Protein AF-A0A942V8X7-F1 (afdb_monomer_lite)

pLDDT: mean 81.05, std 10.87, range [46.16, 96.44]

Foldseek 3Di:
DPPQLQVDQPCPGCCNPPPQQDDDDDPDPVVSVVSVVNNVVVCVVCVVCVVVSRVVSCVNDDDFDADPVRHGDD

Secondary structure (DSSP, 8-state):
--THHHHS-GGG-HIIIIIIS-----SSHHHHHHHHHHHHHHHHHHHHTHHHHHHHHHHH--PPPB-TTS-B--

Radius of gyration: 16.38 Å; chains: 1; bounding box: 33×26×48 Å

Sequence (74 aa):
LDIDMLKTIPLFSYRFWFENYKLKSFHTKFGLRRAIKKLQFIIERDMKNINYFIEKWHLFHKPNITDWEGNIRK

Structure (mmCIF, N/CA/C/O backbone):
data_AF-A0A942V8X7-F1
#
_entry.id   AF-A0A942V8X7-F1
#
loop_
_atom_site.group_PDB
_atom_site.id
_atom_site.type_symbol
_atom_site.label_atom_id
_atom_site.label_alt_id
_atom_site.label_comp_id
_atom_site.label_asym_id
_atom_site.label_entity_id
_atom_site.label_seq_id
_atom_site.pdbx_PDB_ins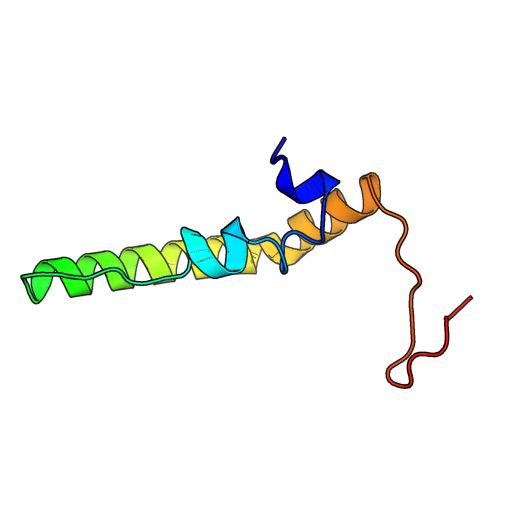_code
_atom_site.Cartn_x
_atom_site.Cartn_y
_atom_site.Cartn_z
_atom_site.occupancy
_atom_site.B_iso_or_equiv
_atom_site.auth_seq_id
_atom_site.auth_comp_id
_atom_site.auth_asym_id
_atom_site.auth_atom_id
_atom_site.pdbx_PDB_model_num
ATOM 1 N N . LEU A 1 1 ? -12.649 10.932 -2.047 1.00 46.16 1 LEU A N 1
ATOM 2 C CA . LEU A 1 1 ? -12.600 9.742 -1.171 1.00 46.16 1 LEU A CA 1
ATOM 3 C C . LEU A 1 1 ? -12.244 8.551 -2.043 1.00 46.16 1 LEU A C 1
ATOM 5 O O . LEU A 1 1 ? -12.841 8.434 -3.105 1.00 46.16 1 LEU A O 1
ATOM 9 N N . ASP A 1 2 ? -11.259 7.737 -1.658 1.00 57.59 2 ASP A N 1
ATOM 10 C CA . ASP A 1 2 ? -10.937 6.518 -2.412 1.00 57.59 2 ASP A CA 1
ATOM 11 C C . ASP A 1 2 ? -12.032 5.481 -2.128 1.00 57.59 2 ASP A C 1
ATOM 13 O O . ASP A 1 2 ? -12.309 5.191 -0.962 1.00 57.59 2 ASP A O 1
ATOM 17 N N . ILE A 1 3 ? -12.696 4.977 -3.172 1.00 60.50 3 ILE A N 1
ATOM 18 C CA . ILE A 1 3 ? -13.829 4.032 -3.063 1.00 60.50 3 ILE A CA 1
ATOM 19 C C . ILE A 1 3 ? -13.418 2.785 -2.265 1.00 60.50 3 ILE A C 1
ATOM 21 O O . ILE A 1 3 ? -14.228 2.185 -1.559 1.00 60.50 3 ILE A O 1
ATOM 25 N N . ASP A 1 4 ? -12.134 2.449 -2.321 1.00 61.75 4 ASP A N 1
ATOM 26 C CA . ASP A 1 4 ? -11.528 1.347 -1.591 1.00 61.75 4 ASP A CA 1
ATOM 27 C C . ASP A 1 4 ? -11.627 1.494 -0.068 1.00 61.75 4 ASP A C 1
ATOM 29 O O . ASP A 1 4 ? -11.843 0.490 0.607 1.00 61.75 4 ASP A O 1
ATOM 33 N N . MET A 1 5 ? -11.581 2.720 0.479 1.00 62.88 5 MET A N 1
ATOM 34 C CA . MET A 1 5 ? -11.703 2.948 1.930 1.00 62.88 5 MET A CA 1
ATOM 35 C C . MET A 1 5 ? -13.081 2.559 2.476 1.00 62.88 5 MET A C 1
ATOM 37 O O . MET A 1 5 ? -13.220 2.329 3.672 1.00 62.88 5 MET A O 1
ATOM 41 N N . LEU A 1 6 ? -14.102 2.488 1.617 1.00 60.47 6 LEU A N 1
ATOM 42 C CA . LEU A 1 6 ? -15.452 2.065 1.992 1.00 60.47 6 LEU A CA 1
ATOM 43 C C . LEU A 1 6 ? -15.628 0.545 1.927 1.00 60.47 6 LEU A C 1
ATOM 45 O O . LEU A 1 6 ? -16.527 0.020 2.574 1.00 60.47 6 LEU A O 1
ATOM 49 N N . LYS A 1 7 ? -14.799 -0.164 1.151 1.00 66.94 7 LYS A N 1
ATOM 50 C CA . LYS A 1 7 ? -14.970 -1.601 0.887 1.00 66.94 7 LYS A CA 1
ATOM 51 C C . LYS A 1 7 ? -14.053 -2.492 1.715 1.00 66.94 7 LYS A C 1
ATOM 53 O O . LYS A 1 7 ? -14.447 -3.601 2.054 1.00 66.94 7 LYS A O 1
ATOM 58 N N . THR A 1 8 ? -12.829 -2.053 1.998 1.00 69.25 8 THR A N 1
ATOM 59 C CA . THR A 1 8 ? -11.835 -2.857 2.722 1.00 69.25 8 THR A CA 1
ATOM 60 C C . THR A 1 8 ? -10.781 -1.960 3.367 1.00 69.25 8 THR A C 1
ATOM 62 O O . THR A 1 8 ? -10.719 -0.760 3.092 1.00 69.25 8 THR A O 1
ATOM 65 N N . ILE A 1 9 ? -9.951 -2.525 4.245 1.00 74.44 9 ILE A N 1
ATOM 66 C CA . ILE A 1 9 ? -8.781 -1.816 4.767 1.00 74.44 9 ILE A CA 1
ATOM 67 C C . ILE A 1 9 ? -7.909 -1.428 3.563 1.00 74.44 9 ILE A C 1
ATOM 69 O O . ILE A 1 9 ? -7.628 -2.292 2.731 1.00 74.44 9 ILE A O 1
ATOM 73 N N . PRO A 1 10 ? -7.439 -0.172 3.453 1.00 70.06 10 PRO A N 1
ATOM 74 C CA . PRO A 1 10 ? -6.650 0.289 2.310 1.00 70.06 10 PRO A CA 1
ATOM 75 C C . PRO A 1 10 ? -5.430 -0.595 2.017 1.00 70.06 10 PRO A C 1
ATOM 77 O O . PRO A 1 10 ? -5.121 -0.846 0.858 1.00 70.06 10 PRO A O 1
ATOM 80 N N . LEU A 1 11 ? -4.799 -1.139 3.063 1.00 69.94 11 LEU A N 1
ATOM 81 C CA . LEU A 1 11 ? -3.696 -2.104 2.974 1.00 69.94 11 LEU A CA 1
ATOM 82 C C . LEU A 1 11 ? -4.049 -3.403 2.246 1.00 69.94 11 LEU A C 1
ATOM 84 O O . LEU A 1 11 ? -3.148 -4.060 1.747 1.00 69.94 11 LEU A O 1
ATOM 88 N N . PHE A 1 12 ? -5.322 -3.788 2.178 1.00 70.94 12 PHE A N 1
ATOM 89 C CA . PHE A 1 12 ? -5.809 -4.984 1.485 1.00 70.94 12 PHE A CA 1
ATOM 90 C C . PHE A 1 12 ? -6.627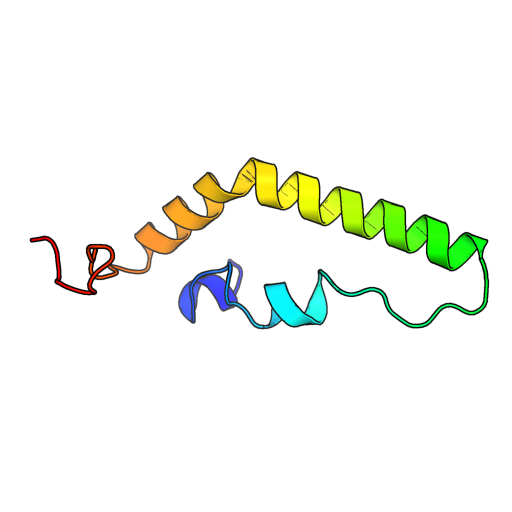 -4.652 0.239 1.00 70.94 12 PHE A C 1
ATOM 92 O O . PHE A 1 12 ? -7.253 -5.539 -0.344 1.00 70.94 12 PHE A O 1
ATOM 99 N N . SER A 1 13 ? -6.638 -3.390 -0.197 1.00 72.62 13 SER A N 1
ATOM 100 C CA . SER A 1 13 ? -7.370 -3.031 -1.403 1.00 72.62 13 SER A CA 1
ATOM 101 C C . SER A 1 13 ? -6.709 -3.631 -2.641 1.00 72.62 13 SER A C 1
ATOM 103 O O . SER A 1 13 ? -5.485 -3.784 -2.722 1.00 72.62 13 SER A O 1
ATOM 105 N N . TYR A 1 14 ? -7.530 -3.969 -3.635 1.00 69.44 14 TYR A N 1
ATOM 106 C CA . TYR A 1 14 ? -7.032 -4.445 -4.921 1.00 69.44 14 TYR A CA 1
ATOM 107 C C . TYR A 1 14 ? -6.076 -3.421 -5.548 1.00 69.44 14 TYR A C 1
ATOM 109 O O . TYR A 1 14 ? -5.016 -3.770 -6.063 1.00 69.44 14 TYR A O 1
ATOM 117 N N . ARG A 1 15 ? -6.412 -2.136 -5.436 1.00 68.50 15 ARG A N 1
ATOM 118 C CA . ARG A 1 15 ? -5.596 -1.039 -5.949 1.00 68.50 15 ARG A CA 1
ATOM 119 C C . ARG A 1 15 ? -4.233 -0.956 -5.267 1.00 68.50 15 ARG A C 1
ATOM 121 O O . ARG A 1 15 ? -3.228 -0.724 -5.943 1.00 68.50 15 ARG A O 1
ATOM 128 N N . PHE A 1 16 ? -4.198 -1.196 -3.955 1.00 68.81 16 PHE A N 1
ATOM 129 C CA . PHE A 1 16 ? -2.969 -1.318 -3.181 1.00 68.81 16 PHE A CA 1
ATOM 130 C C . PHE A 1 16 ? -2.134 -2.489 -3.725 1.00 68.81 16 PHE A C 1
ATOM 132 O O . PHE A 1 16 ? -1.096 -2.265 -4.339 1.00 68.81 16 PHE A O 1
ATOM 139 N N . TRP A 1 17 ? -2.614 -3.730 -3.639 1.00 66.75 17 TRP A N 1
ATOM 140 C CA . TRP A 1 17 ? -1.809 -4.912 -3.989 1.00 66.75 17 TRP A CA 1
ATOM 141 C C . TRP A 1 17 ? -1.490 -5.083 -5.479 1.00 66.75 17 TRP A C 1
ATOM 143 O O . TRP A 1 17 ? -0.451 -5.656 -5.819 1.00 66.75 17 TRP A O 1
ATOM 153 N N . PHE A 1 18 ? -2.368 -4.645 -6.383 1.00 67.00 18 PHE A N 1
ATOM 154 C CA . PHE A 1 18 ? -2.312 -5.045 -7.792 1.00 67.00 18 PHE A CA 1
ATOM 155 C C . PHE A 1 18 ? -2.049 -3.899 -8.768 1.00 67.00 18 PHE A C 1
ATOM 157 O O . PHE A 1 18 ? -1.404 -4.149 -9.787 1.00 67.00 18 PHE A O 1
ATOM 164 N N . GLU A 1 19 ? -2.473 -2.667 -8.480 1.00 70.25 19 GLU A N 1
ATOM 165 C CA . GLU A 1 19 ? -2.338 -1.563 -9.443 1.00 70.25 19 GLU A CA 1
ATOM 166 C C . GLU A 1 19 ? -1.120 -0.672 -9.193 1.00 70.25 19 GLU A C 1
ATOM 168 O O . GLU A 1 19 ? -0.405 -0.334 -10.140 1.00 70.25 19 GLU A O 1
ATOM 173 N N . ASN A 1 20 ? -0.864 -0.297 -7.936 1.00 72.31 20 ASN A N 1
ATOM 174 C CA . ASN A 1 20 ? 0.119 0.745 -7.622 1.00 72.31 20 ASN A CA 1
ATOM 175 C C . ASN A 1 20 ? 1.512 0.207 -7.267 1.00 72.31 20 ASN A C 1
ATOM 177 O O . ASN A 1 20 ? 2.503 0.889 -7.536 1.00 72.31 20 ASN A O 1
ATOM 181 N N . TYR A 1 21 ? 1.607 -1.013 -6.724 1.00 79.38 21 TYR A N 1
ATOM 182 C CA . TYR A 1 21 ? 2.873 -1.575 -6.228 1.00 79.38 21 TYR A CA 1
ATOM 183 C C . TYR A 1 21 ? 3.530 -2.627 -7.125 1.00 79.38 21 TYR A C 1
ATOM 185 O O . TYR A 1 21 ? 4.352 -3.418 -6.664 1.00 79.38 21 TYR A O 1
ATOM 193 N N . LYS A 1 22 ? 3.204 -2.645 -8.420 1.00 82.12 22 LYS A N 1
ATOM 194 C CA . LYS A 1 22 ? 3.781 -3.606 -9.368 1.00 82.12 22 LYS A CA 1
ATOM 195 C C . LYS A 1 22 ? 4.613 -2.930 -10.445 1.00 82.12 22 LYS A C 1
ATOM 197 O O . LYS A 1 22 ? 4.204 -1.951 -11.068 1.00 82.12 22 LYS A O 1
ATOM 202 N N . LEU A 1 23 ? 5.783 -3.508 -10.705 1.00 86.38 23 LEU A N 1
ATOM 203 C CA . LEU A 1 23 ? 6.545 -3.214 -11.912 1.00 86.38 23 LEU A CA 1
ATOM 204 C C . LEU A 1 23 ? 5.844 -3.859 -13.111 1.00 86.38 23 LEU A C 1
ATOM 206 O O . LEU A 1 23 ? 5.438 -5.018 -13.055 1.00 86.38 23 LEU A O 1
ATOM 210 N N . LYS A 1 24 ? 5.702 -3.095 -14.194 1.00 81.94 24 LYS A N 1
ATOM 211 C CA . LYS A 1 24 ? 5.181 -3.587 -15.476 1.00 81.94 24 LYS A CA 1
ATOM 212 C C . LYS A 1 24 ? 6.323 -4.118 -16.355 1.00 81.94 24 LYS A C 1
ATOM 214 O O . LYS A 1 24 ? 7.472 -4.186 -15.926 1.00 81.94 24 LYS A O 1
ATOM 219 N N . SER A 1 25 ? 6.016 -4.499 -17.590 1.00 86.44 25 SER A N 1
ATOM 220 C CA . SER A 1 25 ? 7.025 -4.831 -18.598 1.00 86.44 25 SER A CA 1
ATOM 221 C C . SER A 1 25 ? 7.750 -3.574 -19.094 1.00 86.44 25 SER A C 1
ATO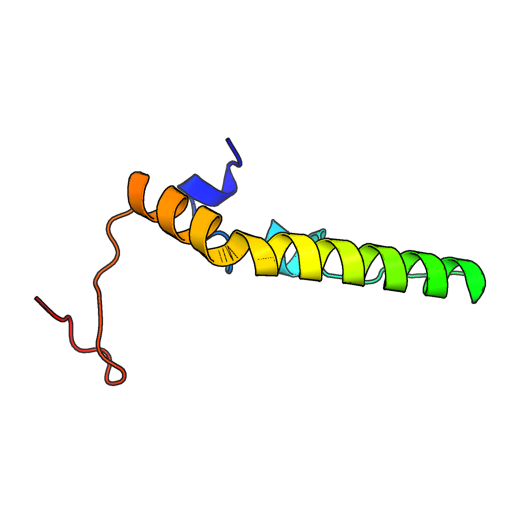M 223 O O . SER A 1 25 ? 7.122 -2.539 -19.322 1.00 86.44 25 SER A O 1
ATOM 225 N N . PHE A 1 26 ? 9.066 -3.671 -19.310 1.00 91.62 26 PHE A N 1
ATOM 226 C CA . PHE A 1 26 ? 9.889 -2.574 -19.829 1.00 91.62 26 PHE A CA 1
ATOM 227 C C . PHE A 1 26 ? 10.817 -3.063 -20.938 1.00 91.62 26 PHE A C 1
ATOM 229 O O . PHE A 1 26 ? 11.468 -4.094 -20.798 1.00 91.62 26 PHE A O 1
ATOM 236 N N . HIS A 1 27 ? 10.929 -2.281 -22.012 1.00 90.56 27 HIS A N 1
ATOM 237 C CA . HIS A 1 27 ? 11.780 -2.607 -23.163 1.00 90.56 27 HIS A CA 1
ATOM 238 C C . HIS A 1 27 ? 13.235 -2.140 -23.002 1.00 90.56 27 HIS A C 1
ATOM 240 O O . HIS A 1 27 ? 14.103 -2.551 -23.763 1.00 90.56 27 HIS A O 1
ATOM 246 N N . THR A 1 28 ? 13.526 -1.273 -22.022 1.00 96.44 28 THR A N 1
ATOM 247 C CA . THR A 1 28 ? 14.870 -0.711 -21.814 1.00 96.44 28 THR A CA 1
ATOM 248 C C . THR A 1 28 ? 15.294 -0.754 -20.347 1.00 96.44 28 THR A C 1
ATOM 250 O O . THR A 1 28 ? 14.484 -0.572 -19.434 1.00 96.44 28 THR A O 1
ATOM 253 N N . LYS A 1 29 ? 16.605 -0.919 -20.107 1.00 94.12 29 LYS A N 1
ATOM 254 C CA . LYS A 1 29 ? 17.197 -0.877 -18.754 1.00 94.12 29 LYS A CA 1
ATOM 255 C C . LYS A 1 29 ? 16.949 0.465 -18.055 1.00 94.12 29 LYS A C 1
ATOM 257 O O . LYS A 1 29 ? 16.718 0.500 -16.848 1.00 94.12 29 LYS A O 1
ATOM 262 N N . PHE A 1 30 ? 16.980 1.568 -18.805 1.00 94.94 30 PHE A N 1
ATOM 263 C CA . PHE A 1 30 ? 16.691 2.900 -18.270 1.00 94.94 30 PHE A CA 1
ATOM 264 C C . PHE A 1 30 ? 15.226 3.035 -17.833 1.00 94.94 30 PHE A C 1
ATOM 266 O O . PHE A 1 30 ? 14.961 3.510 -16.727 1.00 94.94 30 PHE A O 1
ATOM 273 N N . GLY A 1 31 ? 14.284 2.557 -18.656 1.00 93.06 31 GLY A N 1
ATOM 274 C CA . GLY A 1 31 ? 12.859 2.544 -18.323 1.00 93.06 31 GLY A CA 1
ATOM 275 C C . GLY A 1 31 ? 12.574 1.749 -17.049 1.00 93.06 31 GLY A C 1
ATOM 276 O O . GLY A 1 31 ? 11.901 2.256 -16.151 1.00 93.06 31 GLY A O 1
ATOM 277 N N . LEU A 1 32 ? 13.186 0.567 -16.921 1.00 94.50 32 LEU A N 1
ATOM 278 C CA . LEU A 1 32 ? 13.103 -0.249 -15.711 1.00 94.50 32 LEU A CA 1
ATOM 279 C C . LEU A 1 32 ? 13.629 0.500 -14.476 1.00 94.50 32 LEU A C 1
ATOM 281 O O . LEU A 1 32 ? 12.934 0.583 -13.467 1.00 94.50 32 LEU A O 1
ATOM 285 N N . ARG A 1 33 ? 14.824 1.104 -14.548 1.00 94.81 33 ARG A N 1
ATOM 286 C CA . ARG A 1 33 ? 15.399 1.866 -13.420 1.00 94.81 33 ARG A CA 1
ATOM 287 C C . ARG A 1 33 ? 14.510 3.033 -12.991 1.00 94.81 33 ARG A C 1
ATOM 289 O O . ARG A 1 33 ? 14.347 3.271 -11.796 1.00 94.81 33 ARG A O 1
ATOM 296 N N . ARG A 1 34 ? 13.925 3.759 -13.948 1.00 93.44 34 ARG A N 1
ATOM 297 C CA . ARG A 1 34 ? 13.005 4.867 -13.656 1.00 93.44 34 ARG A CA 1
ATOM 298 C C . ARG A 1 34 ? 11.735 4.370 -12.967 1.00 93.44 34 ARG A C 1
ATOM 300 O O . ARG A 1 34 ? 11.278 4.999 -12.016 1.00 93.44 34 ARG A O 1
ATOM 307 N N . ALA A 1 35 ? 11.191 3.244 -13.419 1.00 91.75 35 ALA A N 1
ATOM 308 C CA . ALA A 1 35 ? 10.021 2.634 -12.805 1.00 91.75 35 ALA A CA 1
ATOM 309 C C . ALA A 1 35 ? 10.298 2.122 -11.388 1.00 91.75 35 ALA A C 1
ATOM 311 O O . ALA A 1 35 ? 9.488 2.374 -10.503 1.00 91.75 35 ALA A O 1
ATOM 312 N N . ILE A 1 36 ? 11.460 1.502 -11.152 1.00 93.31 36 ILE A N 1
ATOM 313 C CA . ILE A 1 36 ? 11.901 1.086 -9.811 1.00 93.31 36 ILE A CA 1
ATOM 314 C C . ILE A 1 36 ? 11.956 2.290 -8.868 1.00 93.31 36 ILE A C 1
ATOM 316 O O . ILE A 1 36 ? 11.353 2.246 -7.802 1.00 93.31 36 ILE A O 1
ATOM 320 N N . LYS A 1 37 ? 12.600 3.392 -9.277 1.00 93.94 37 LYS A N 1
ATOM 321 C CA . LYS A 1 37 ? 12.665 4.611 -8.453 1.00 93.94 37 LYS A CA 1
ATOM 322 C C . LYS A 1 37 ? 11.282 5.179 -8.140 1.00 93.94 37 LYS A C 1
ATOM 324 O O . LYS A 1 37 ? 11.019 5.582 -7.014 1.00 93.94 37 LYS A O 1
ATOM 329 N N . LYS A 1 38 ? 10.387 5.204 -9.133 1.00 91.06 38 LYS A N 1
ATOM 330 C CA . LYS A 1 38 ? 9.010 5.673 -8.936 1.00 91.06 38 LYS A CA 1
ATOM 331 C C . LYS A 1 38 ? 8.255 4.776 -7.954 1.00 91.06 38 LYS A C 1
ATOM 333 O O . LYS A 1 38 ? 7.562 5.290 -7.086 1.00 91.06 38 LYS A O 1
ATOM 338 N N . LEU A 1 39 ? 8.401 3.461 -8.088 1.00 90.50 39 LEU A N 1
ATOM 339 C CA . LEU A 1 39 ? 7.769 2.492 -7.203 1.00 90.50 39 LEU A CA 1
ATOM 340 C C . LEU A 1 39 ? 8.279 2.635 -5.763 1.00 90.50 39 LEU A C 1
ATOM 342 O O . LEU A 1 39 ? 7.469 2.712 -4.846 1.00 90.50 39 LEU A O 1
ATOM 346 N N . GLN A 1 40 ? 9.596 2.754 -5.576 1.00 91.44 40 GLN A N 1
ATOM 347 C CA . GLN A 1 40 ? 10.209 3.014 -4.268 1.00 91.44 40 GLN A CA 1
ATOM 348 C C . GLN A 1 40 ? 9.641 4.278 -3.620 1.00 91.44 40 GLN A C 1
ATOM 350 O O . GLN A 1 40 ? 9.210 4.228 -2.475 1.00 91.44 40 GLN A O 1
ATOM 355 N N . PHE A 1 41 ? 9.557 5.377 -4.375 1.00 91.12 41 PHE A N 1
ATOM 356 C CA . PHE A 1 41 ? 8.998 6.633 -3.879 1.00 91.12 41 PHE A CA 1
ATOM 357 C C . PHE A 1 41 ? 7.537 6.498 -3.424 1.00 91.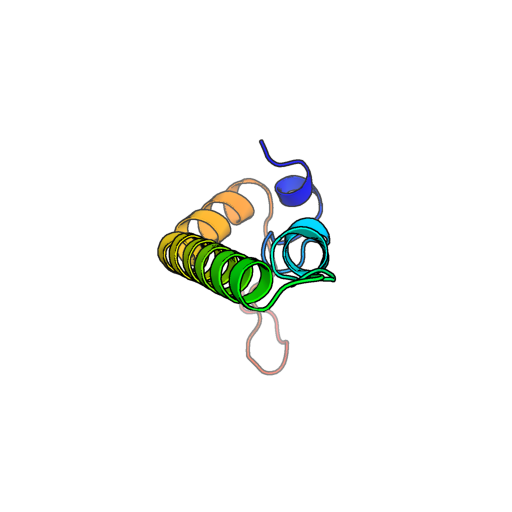12 41 PHE A C 1
ATOM 359 O O . PHE A 1 41 ? 7.166 7.044 -2.389 1.00 91.12 41 PHE A O 1
ATOM 366 N N . ILE A 1 42 ? 6.700 5.776 -4.179 1.00 86.81 42 ILE A N 1
ATOM 367 C CA . ILE A 1 42 ? 5.291 5.565 -3.809 1.00 86.81 42 ILE A CA 1
ATOM 368 C C . ILE A 1 42 ? 5.202 4.737 -2.524 1.00 86.81 42 ILE A C 1
ATOM 370 O O . ILE A 1 42 ? 4.494 5.141 -1.607 1.00 86.81 42 ILE A O 1
ATOM 374 N N . ILE A 1 43 ? 5.950 3.628 -2.436 1.00 86.06 43 ILE A N 1
ATOM 375 C CA . ILE A 1 43 ? 5.981 2.773 -1.238 1.00 86.06 43 ILE A CA 1
ATOM 376 C C . ILE A 1 43 ? 6.420 3.586 -0.025 1.00 86.06 43 ILE A C 1
ATOM 378 O O . ILE A 1 43 ? 5.746 3.569 0.997 1.00 86.06 43 ILE A O 1
ATOM 382 N N . GLU A 1 44 ? 7.521 4.323 -0.133 1.00 90.12 44 GLU A N 1
ATOM 383 C CA . GLU A 1 44 ? 8.056 5.108 0.976 1.00 90.12 44 GLU A CA 1
ATOM 384 C C . GLU A 1 44 ? 7.068 6.184 1.436 1.00 90.12 44 GLU A C 1
ATOM 386 O O . GLU A 1 44 ? 6.779 6.299 2.629 1.00 90.12 44 GLU A O 1
ATOM 391 N N . ARG A 1 45 ? 6.493 6.936 0.491 1.00 86.75 45 ARG A N 1
ATOM 392 C CA . ARG A 1 45 ? 5.483 7.957 0.782 1.00 86.75 45 ARG A CA 1
ATOM 393 C C . ARG A 1 45 ? 4.273 7.353 1.491 1.00 86.75 45 ARG A C 1
ATOM 395 O O . ARG A 1 45 ? 3.784 7.943 2.451 1.00 86.75 45 ARG A O 1
ATOM 402 N N . ASP A 1 46 ? 3.773 6.216 1.026 1.00 82.75 46 ASP A N 1
ATOM 403 C CA . ASP A 1 46 ? 2.537 5.636 1.549 1.00 82.75 46 ASP A CA 1
ATOM 404 C C . ASP A 1 46 ? 2.776 4.940 2.895 1.00 82.75 46 ASP A C 1
ATOM 406 O O . ASP A 1 46 ? 1.988 5.130 3.819 1.00 82.75 46 ASP A O 1
ATOM 410 N N . MET A 1 47 ? 3.910 4.252 3.064 1.00 84.69 47 MET A N 1
ATOM 411 C CA . MET A 1 47 ? 4.318 3.661 4.346 1.00 84.69 47 MET A CA 1
ATOM 412 C C . MET A 1 47 ? 4.569 4.727 5.414 1.00 84.69 47 MET A C 1
ATOM 414 O O . MET A 1 47 ? 4.160 4.555 6.558 1.00 84.69 47 MET A O 1
ATOM 418 N N . LYS A 1 48 ? 5.156 5.874 5.047 1.00 89.12 48 LYS A N 1
ATOM 419 C CA . LYS A 1 48 ? 5.321 7.011 5.968 1.00 89.12 48 LYS A CA 1
ATOM 420 C C . LYS A 1 48 ? 3.981 7.555 6.477 1.00 89.12 48 LYS A C 1
ATOM 422 O O . LYS A 1 48 ? 3.919 8.093 7.577 1.00 89.12 48 LYS A O 1
ATOM 427 N N . ASN A 1 49 ? 2.916 7.404 5.692 1.00 84.50 49 ASN A N 1
ATOM 428 C CA . ASN A 1 49 ? 1.575 7.884 6.018 1.00 84.50 49 ASN A CA 1
ATOM 429 C C . ASN A 1 49 ? 0.612 6.750 6.419 1.00 84.50 49 ASN A C 1
ATOM 431 O O . ASN A 1 49 ? -0.596 6.972 6.481 1.00 84.50 49 ASN A O 1
ATOM 435 N N . ILE A 1 50 ? 1.114 5.541 6.702 1.00 83.44 50 ILE A N 1
ATOM 436 C CA . ILE A 1 50 ? 0.278 4.356 6.950 1.00 83.44 50 ILE A CA 1
ATOM 437 C C . ILE A 1 50 ? -0.699 4.552 8.116 1.00 83.44 50 ILE A C 1
ATOM 439 O O . ILE A 1 50 ? -1.872 4.204 7.996 1.00 83.44 50 ILE A O 1
ATOM 443 N N . ASN A 1 51 ? -0.254 5.201 9.195 1.00 85.50 51 ASN A N 1
ATOM 444 C CA . ASN A 1 51 ? -1.090 5.481 10.363 1.00 85.50 51 ASN A CA 1
ATOM 445 C C . ASN A 1 51 ? -2.276 6.382 10.005 1.00 85.50 51 ASN A C 1
ATOM 447 O O . ASN A 1 51 ? -3.404 6.077 10.374 1.00 85.50 51 ASN A O 1
ATOM 451 N N . TYR A 1 52 ? -2.051 7.421 9.194 1.00 85.19 52 TYR A N 1
ATOM 452 C CA . TYR A 1 52 ? -3.120 8.300 8.717 1.00 85.19 52 TYR A CA 1
ATOM 453 C C . TYR A 1 52 ? -4.182 7.532 7.913 1.00 85.19 52 TYR A C 1
ATOM 455 O O . TYR A 1 52 ? -5.381 7.778 8.057 1.00 85.19 52 TYR A O 1
ATOM 463 N N . PHE A 1 53 ? -3.764 6.579 7.072 1.00 80.44 53 PHE A N 1
ATOM 464 C CA . PHE A 1 53 ? -4.700 5.735 6.324 1.00 80.44 53 PHE A CA 1
ATOM 465 C C . PHE A 1 53 ? -5.506 4.806 7.236 1.00 80.44 53 PHE A C 1
ATOM 467 O O . PHE A 1 53 ? -6.712 4.659 7.024 1.00 80.44 53 PHE A O 1
ATOM 474 N N . ILE A 1 54 ? -4.860 4.209 8.242 1.00 80.88 54 ILE A N 1
ATOM 475 C CA . 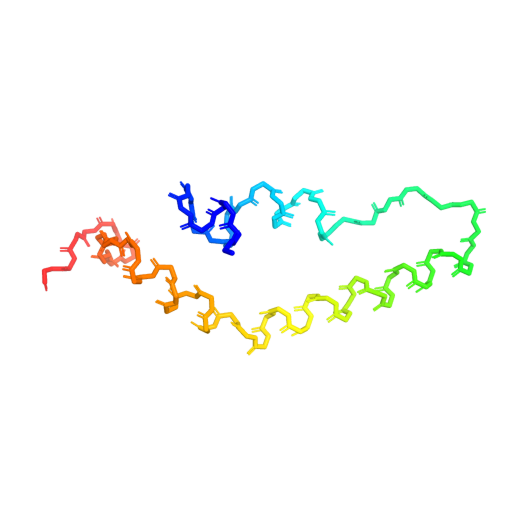ILE A 1 54 ? -5.509 3.348 9.238 1.00 80.88 54 ILE A CA 1
ATOM 476 C C . ILE A 1 54 ? -6.536 4.155 10.039 1.00 80.88 54 ILE A C 1
ATOM 478 O O . ILE A 1 54 ? -7.707 3.782 10.073 1.00 80.88 54 ILE A O 1
ATOM 482 N N . GLU A 1 55 ? -6.142 5.298 10.602 1.00 85.12 55 GLU A N 1
ATOM 483 C CA . GLU A 1 55 ? -7.027 6.188 11.365 1.00 85.12 55 GLU A CA 1
ATOM 484 C C . GLU A 1 55 ? -8.245 6.615 10.546 1.00 85.12 55 GLU A C 1
ATOM 486 O O . GLU A 1 55 ? -9.381 6.515 11.009 1.00 85.12 55 GLU A O 1
ATOM 491 N N . LYS A 1 56 ? -8.037 7.025 9.288 1.00 84.44 56 LYS A N 1
ATOM 492 C CA . LYS A 1 56 ? -9.150 7.359 8.399 1.00 84.44 56 LYS A CA 1
ATOM 493 C C . LYS A 1 56 ? -10.067 6.178 8.125 1.00 84.44 56 LYS A C 1
ATOM 495 O O . LYS A 1 56 ? -11.271 6.386 8.023 1.00 84.44 56 LYS A O 1
ATOM 500 N N . TRP A 1 57 ? -9.534 4.972 7.965 1.00 83.88 57 TRP A N 1
ATOM 501 C CA . TRP A 1 57 ? -10.359 3.784 7.763 1.00 83.88 57 TRP A CA 1
ATOM 502 C C . TRP A 1 57 ? -11.222 3.481 8.999 1.00 83.88 57 TRP A C 1
ATOM 504 O O . TRP A 1 57 ? -12.413 3.206 8.850 1.00 83.88 57 TRP A O 1
ATOM 514 N N . HIS A 1 58 ? -10.684 3.666 10.209 1.00 84.12 58 HIS A N 1
ATOM 515 C CA . HIS A 1 58 ? -11.434 3.536 11.466 1.00 84.12 58 HIS A CA 1
ATOM 516 C C . HIS A 1 58 ? -12.573 4.559 11.641 1.00 84.12 58 HIS A C 1
ATOM 518 O O . HIS A 1 58 ? -13.490 4.321 12.425 1.00 84.12 58 HIS A O 1
ATOM 524 N N . LEU A 1 59 ? -12.564 5.681 10.909 1.00 84.88 59 LEU A N 1
ATOM 525 C CA . LEU A 1 59 ? -13.704 6.610 10.895 1.00 84.88 59 LEU A CA 1
ATOM 526 C C . LEU A 1 59 ? -14.937 6.013 10.203 1.00 84.88 59 LEU A C 1
ATOM 528 O O . LEU A 1 59 ? -16.060 6.396 10.520 1.00 84.88 59 LEU A O 1
ATOM 532 N N . PHE A 1 60 ? -14.732 5.102 9.250 1.00 83.31 60 PHE A N 1
ATOM 533 C CA . PHE A 1 60 ? -15.810 4.474 8.481 1.00 83.31 60 PHE A CA 1
ATOM 534 C C . PHE A 1 60 ? -16.131 3.060 8.966 1.00 83.31 60 PHE A C 1
ATOM 536 O O . PHE A 1 60 ? -17.252 2.594 8.780 1.00 83.31 60 PHE A O 1
ATOM 543 N N . HIS A 1 61 ? -15.167 2.385 9.597 1.00 82.62 61 HIS A N 1
ATOM 544 C CA . HIS A 1 61 ? -15.270 0.981 9.984 1.00 82.62 61 HIS A CA 1
ATOM 545 C C . HIS A 1 61 ? -14.928 0.784 11.459 1.00 82.62 61 HIS A C 1
ATOM 547 O O . HIS A 1 61 ? -13.961 1.343 11.969 1.00 82.62 61 HIS A O 1
ATOM 553 N N . LYS A 1 62 ? -15.689 -0.075 12.141 1.00 82.81 62 LYS A N 1
ATOM 554 C CA . LYS A 1 62 ? -15.378 -0.541 13.499 1.00 82.81 62 LYS A CA 1
ATOM 555 C C . LYS A 1 62 ? -14.918 -1.999 13.443 1.00 82.81 62 LYS A C 1
ATOM 557 O O . LYS A 1 62 ? -15.765 -2.887 13.524 1.00 82.81 62 LYS A O 1
ATOM 562 N N . PRO A 1 63 ? -13.615 -2.270 13.255 1.00 79.38 63 PRO A N 1
ATOM 563 C CA . PRO A 1 63 ? -13.110 -3.634 13.342 1.00 79.38 63 PRO A CA 1
ATOM 564 C C . PRO A 1 63 ? -13.215 -4.162 14.772 1.00 79.38 63 PRO A C 1
ATOM 566 O O . PRO A 1 63 ? -13.080 -3.411 15.739 1.00 79.38 63 PRO A O 1
ATOM 569 N N . ASN A 1 64 ? -13.355 -5.478 14.894 1.00 82.25 64 ASN A N 1
ATOM 570 C CA . ASN A 1 64 ? -13.084 -6.156 16.152 1.00 82.25 64 ASN A CA 1
ATOM 571 C C . ASN A 1 64 ? -11.571 -6.151 16.383 1.00 82.25 64 ASN A C 1
ATOM 573 O O . ASN A 1 64 ? -10.811 -6.565 15.508 1.00 82.25 64 ASN A O 1
ATOM 577 N N . ILE A 1 65 ? -11.137 -5.684 17.550 1.00 82.25 65 ILE A N 1
ATOM 578 C CA . ILE A 1 65 ? -9.737 -5.787 17.957 1.00 82.25 65 ILE A CA 1
ATOM 579 C C . ILE A 1 65 ? -9.549 -7.193 18.510 1.00 82.25 65 ILE A C 1
ATOM 581 O O . ILE A 1 65 ? -10.250 -7.577 19.442 1.00 82.25 65 ILE A O 1
ATOM 585 N N . THR A 1 66 ? -8.633 -7.965 17.937 1.00 85.62 66 THR A N 1
ATOM 586 C CA . THR A 1 66 ? -8.318 -9.314 18.414 1.00 85.62 66 THR A CA 1
ATOM 587 C C . THR A 1 66 ? -6.908 -9.379 18.983 1.00 85.62 66 THR A C 1
ATOM 589 O O . THR A 1 66 ? -6.050 -8.565 18.637 1.00 85.62 66 THR A O 1
ATOM 592 N N . ASP A 1 67 ? -6.664 -10.334 19.876 1.00 88.94 67 ASP A N 1
ATOM 593 C CA . ASP A 1 67 ? -5.302 -10.761 20.192 1.00 88.94 67 ASP A CA 1
ATOM 594 C C . ASP A 1 67 ? -4.700 -11.597 19.045 1.00 88.94 67 ASP A C 1
ATOM 596 O O . ASP A 1 67 ? -5.316 -11.778 17.987 1.00 88.94 67 ASP A O 1
ATOM 600 N N . TRP A 1 68 ? -3.462 -12.057 19.238 1.00 86.06 68 TRP A N 1
ATOM 601 C CA . TRP A 1 68 ? -2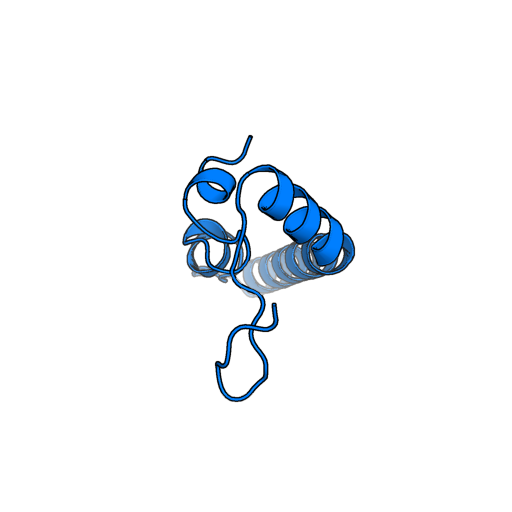.741 -12.856 18.245 1.00 86.06 68 TRP A CA 1
ATOM 602 C C . TRP A 1 68 ? -3.384 -14.229 18.021 1.00 86.06 68 TRP A C 1
ATOM 604 O O . TRP A 1 68 ? -3.261 -14.798 16.939 1.00 86.06 68 TRP A O 1
ATOM 614 N N . GLU A 1 69 ? -4.100 -14.733 19.020 1.00 90.94 69 GLU A N 1
ATOM 615 C CA . GLU A 1 69 ? -4.840 -15.990 19.016 1.00 90.94 69 GLU A CA 1
ATOM 616 C C . GLU A 1 69 ? -6.240 -15.857 18.384 1.00 90.94 69 GLU A C 1
ATOM 618 O O . GLU A 1 69 ? -6.921 -16.860 18.171 1.00 90.94 69 GLU A O 1
ATOM 623 N N . GLY A 1 70 ? -6.667 -14.637 18.039 1.00 83.50 70 GLY A N 1
ATOM 624 C CA . GLY A 1 70 ? -7.948 -14.353 17.390 1.00 83.50 70 GLY A CA 1
ATOM 625 C C . GLY A 1 70 ? -9.119 -14.120 18.350 1.00 83.50 70 GLY A C 1
ATOM 626 O O . GLY A 1 70 ? -10.254 -13.965 17.897 1.00 83.50 70 GLY A O 1
ATOM 627 N N . ASN A 1 71 ? -8.882 -14.048 19.661 1.00 90.81 71 ASN A N 1
ATOM 628 C CA . ASN A 1 71 ? -9.916 -13.694 20.627 1.00 90.81 71 ASN A CA 1
ATOM 629 C C . ASN A 1 71 ? -10.190 -12.192 20.575 1.00 90.81 71 ASN A C 1
ATOM 631 O O . ASN A 1 71 ? -9.270 -11.374 20.582 1.00 90.81 71 ASN A O 1
ATOM 635 N N . ILE A 1 72 ? -11.468 -11.812 20.568 1.00 87.50 72 ILE A N 1
ATOM 636 C CA . ILE A 1 72 ? -11.873 -10.403 20.569 1.00 87.50 72 ILE A CA 1
ATOM 637 C C . ILE A 1 72 ? -11.531 -9.787 21.927 1.00 87.50 72 ILE A C 1
ATOM 639 O O . ILE A 1 72 ? -12.069 -10.190 22.961 1.00 87.50 72 ILE A O 1
ATOM 643 N N . ARG A 1 73 ? -10.671 -8.769 21.916 1.00 73.81 73 ARG A N 1
ATOM 644 C CA . ARG A 1 73 ? -10.442 -7.896 23.063 1.00 73.81 73 ARG A CA 1
ATOM 645 C C . ARG A 1 73 ? -11.631 -6.944 23.173 1.00 73.81 73 ARG A C 1
ATOM 647 O O . ARG A 1 73 ? -11.851 -6.123 22.284 1.00 73.81 73 ARG A O 1
ATOM 654 N N . LYS A 1 74 ? -12.423 -7.131 24.230 1.00 60.03 74 LYS A N 1
ATOM 655 C CA . LYS A 1 74 ? -13.472 -6.191 24.644 1.00 60.03 74 LYS A CA 1
ATOM 656 C C . LYS A 1 74 ? -12.870 -4.887 25.145 1.00 60.03 74 LYS A C 1
ATOM 658 O O . LYS A 1 74 ? -11.815 -4.959 25.813 1.00 60.03 74 LYS A O 1
#